Protein AF-A0A392VGF1-F1 (afdb_monomer)

InterPro domains:
  IPR005162 Retrotransposon-derived protein PEG10, N-terminal capsid-like domain [PF03732] (16-53)

Sequence (55 aa):
MRCQNEHKVLLGGYVLHDEADHWWGNAKQRLEAGGAFITWARFKREFLTKYFPAD

Solvent-accessible surface area (backbone atoms only — not comparable to full-atom values): 3349 Å² total; per-residue (Å²): 135,80,86,51,69,67,58,52,53,52,50,48,53,50,52,54,50,52,52,51,52,58,50,45,58,57,50,49,55,65,53,37,54,93,78,40,77,83,46,70,72,59,51,50,52,55,50,40,55,74,78,57,59,86,128

Organism: NCBI:txid97028

Secondary structure (DSSP, 8-state):
----HHHHHHHHHHHHHHHHHHHHHHHHHHHHTTS----HHHHHHHHHHHHS---

Radius of gyration: 15.62 Å; Cα contacts (8 Å, |Δi|>4): 13; chains: 1; bounding box: 40×17×39 Å

Foldseek 3Di:
DPCDVVNVVVVVVVVVVVVVVVVCVVLVCVQCPPNDDDDPVNVVVVVCCVPPNDD

Structure (mmCIF, N/CA/C/O backbone):
data_AF-A0A392VGF1-F1
#
_entry.id   AF-A0A392VGF1-F1
#
loop_
_atom_site.group_PDB
_atom_site.id
_atom_site.type_symbol
_atom_site.label_atom_id
_atom_site.label_alt_id
_atom_site.label_comp_id
_atom_site.label_asym_id
_atom_site.label_entity_id
_atom_site.label_seq_id
_atom_site.pdbx_PDB_ins_code
_atom_site.Cartn_x
_atom_site.Cartn_y
_atom_site.Cartn_z
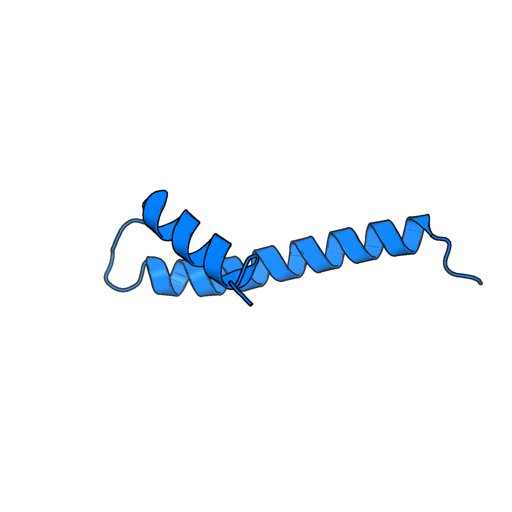_atom_site.occupancy
_atom_site.B_iso_or_equiv
_atom_site.auth_seq_id
_atom_site.auth_comp_id
_atom_site.auth_asym_id
_atom_site.auth_atom_id
_atom_site.pdbx_PDB_model_num
ATOM 1 N N . MET A 1 1 ? 29.600 0.725 -20.995 1.00 56.44 1 MET A N 1
ATOM 2 C CA . MET A 1 1 ? 28.786 -0.321 -20.337 1.00 56.44 1 MET A CA 1
ATOM 3 C C . MET A 1 1 ? 27.329 -0.133 -20.726 1.00 56.44 1 MET A C 1
ATOM 5 O O . MET A 1 1 ? 26.775 0.920 -20.445 1.00 56.44 1 MET A O 1
ATOM 9 N N . ARG A 1 2 ? 26.719 -1.104 -21.415 1.00 68.75 2 ARG A N 1
ATOM 10 C CA . ARG A 1 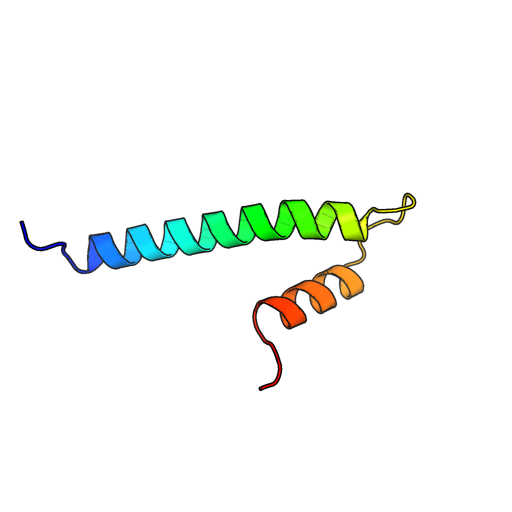2 ? 25.263 -1.127 -21.619 1.00 68.75 2 ARG A CA 1
ATOM 11 C C . ARG A 1 2 ? 24.633 -1.743 -20.374 1.00 68.75 2 ARG A C 1
ATOM 13 O O . ARG A 1 2 ? 25.047 -2.821 -19.963 1.00 68.75 2 ARG A O 1
ATOM 20 N N . CYS A 1 3 ? 23.668 -1.055 -19.776 1.00 75.94 3 CYS A N 1
ATOM 21 C CA . CYS A 1 3 ? 22.918 -1.589 -18.646 1.00 75.94 3 CYS A CA 1
ATOM 22 C C . CYS A 1 3 ? 22.112 -2.809 -19.128 1.00 75.94 3 CYS A C 1
ATOM 24 O O . CYS A 1 3 ? 21.212 -2.655 -19.960 1.00 75.94 3 CYS A O 1
ATOM 26 N N . GLN A 1 4 ? 22.498 -4.010 -18.682 1.00 87.50 4 GLN A N 1
ATOM 27 C CA . GLN A 1 4 ? 21.809 -5.266 -19.003 1.00 87.50 4 GLN A CA 1
ATOM 28 C C . GLN A 1 4 ? 20.362 -5.217 -18.500 1.00 87.50 4 GLN A C 1
ATOM 30 O O . GLN A 1 4 ? 20.070 -4.577 -17.489 1.00 87.50 4 GLN A O 1
ATOM 35 N N . ASN A 1 5 ? 19.450 -5.886 -19.207 1.00 89.38 5 ASN A N 1
ATOM 36 C CA . ASN A 1 5 ? 18.031 -5.895 -18.842 1.00 89.38 5 ASN A CA 1
ATOM 37 C C . ASN A 1 5 ? 17.808 -6.415 -17.414 1.00 89.38 5 ASN A C 1
ATOM 39 O O . ASN A 1 5 ? 16.940 -5.902 -16.719 1.00 89.38 5 ASN A O 1
ATOM 43 N N . GLU A 1 6 ? 18.644 -7.341 -16.945 1.00 87.94 6 GLU A N 1
ATOM 44 C CA . GLU A 1 6 ? 18.623 -7.860 -15.573 1.00 87.94 6 GLU A CA 1
ATOM 45 C C . GLU A 1 6 ? 18.833 -6.749 -14.535 1.00 87.94 6 GLU A C 1
ATOM 47 O O . GLU A 1 6 ? 18.056 -6.634 -13.590 1.00 87.94 6 GLU A O 1
ATOM 52 N N . HIS A 1 7 ? 19.807 -5.857 -14.750 1.00 89.38 7 HIS A N 1
ATOM 53 C CA . HIS A 1 7 ? 20.033 -4.709 -13.868 1.00 89.38 7 HIS A CA 1
ATOM 54 C C . HIS A 1 7 ? 18.851 -3.737 -13.870 1.00 89.38 7 HIS A C 1
ATOM 56 O O . HIS A 1 7 ? 18.520 -3.172 -12.833 1.00 89.38 7 HIS A O 1
ATOM 62 N N . LYS A 1 8 ? 18.191 -3.552 -15.020 1.00 89.00 8 LYS A N 1
ATOM 63 C CA . LYS A 1 8 ? 17.002 -2.694 -15.116 1.00 89.00 8 LYS A CA 1
ATOM 64 C C . LYS A 1 8 ? 15.814 -3.281 -14.360 1.00 89.00 8 LYS A C 1
ATOM 66 O O . LYS A 1 8 ? 15.122 -2.537 -13.676 1.00 89.00 8 LYS A O 1
ATOM 71 N N . VAL A 1 9 ? 15.589 -4.591 -14.470 1.00 92.81 9 VAL A N 1
ATOM 72 C CA . VAL A 1 9 ? 14.526 -5.294 -13.734 1.00 92.81 9 VAL A CA 1
ATOM 73 C C . VAL A 1 9 ? 14.789 -5.227 -12.233 1.00 92.81 9 VAL A C 1
ATOM 75 O O . VAL A 1 9 ? 13.887 -4.884 -11.474 1.00 92.81 9 VAL A O 1
ATOM 78 N N . LEU A 1 10 ? 16.030 -5.481 -11.813 1.00 93.56 10 LEU A N 1
ATOM 79 C CA . LEU A 1 10 ? 16.431 -5.400 -10.413 1.00 93.56 10 LEU A CA 1
ATOM 80 C C . LEU A 1 10 ? 16.232 -3.984 -9.857 1.00 93.56 10 LEU A C 1
ATOM 82 O O . LEU A 1 10 ? 15.571 -3.818 -8.836 1.00 93.56 10 LEU A O 1
ATOM 86 N N . LEU A 1 11 ? 16.721 -2.960 -10.561 1.00 91.06 11 LEU A N 1
ATOM 87 C CA . LEU A 1 11 ? 16.544 -1.565 -10.159 1.00 91.06 11 LEU A CA 1
ATOM 88 C C . LEU A 1 11 ? 15.061 -1.167 -10.118 1.00 91.06 11 LEU A C 1
ATOM 90 O O . LEU A 1 11 ? 14.634 -0.516 -9.171 1.00 91.06 11 LEU A O 1
ATOM 94 N N . GLY A 1 12 ? 14.265 -1.590 -11.104 1.00 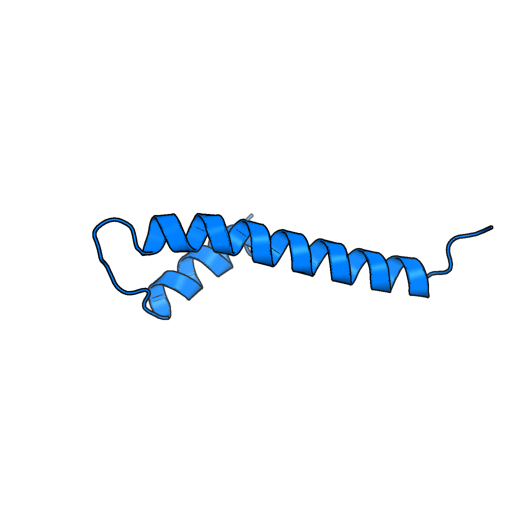91.31 12 GLY A N 1
ATOM 95 C CA . GLY A 1 12 ? 12.822 -1.354 -11.123 1.00 91.31 12 GLY A CA 1
ATOM 96 C C . GLY A 1 12 ? 12.111 -1.985 -9.925 1.00 91.31 12 GLY A C 1
ATOM 97 O O . GLY A 1 12 ? 11.282 -1.334 -9.298 1.00 91.31 12 GLY A O 1
ATOM 98 N N . GLY A 1 13 ? 12.481 -3.214 -9.552 1.00 92.12 13 GLY A N 1
ATOM 99 C CA . GLY A 1 13 ? 11.969 -3.873 -8.350 1.00 92.12 13 GLY A CA 1
ATOM 100 C C . GLY A 1 13 ? 12.311 -3.115 -7.066 1.00 92.1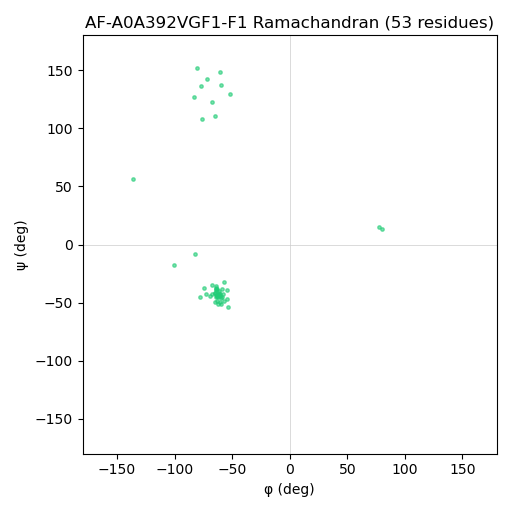2 13 GLY A C 1
ATOM 101 O O . GLY A 1 13 ? 11.437 -2.929 -6.222 1.00 92.12 13 GLY A O 1
ATOM 102 N N . TYR A 1 14 ? 13.547 -2.620 -6.940 1.00 93.19 14 TYR A N 1
ATOM 103 C CA . TYR A 1 14 ? 13.953 -1.790 -5.801 1.00 93.19 14 TYR A CA 1
ATOM 104 C C . TYR A 1 14 ? 13.167 -0.482 -5.722 1.00 93.19 14 TYR A C 1
ATOM 106 O O . TYR A 1 14 ? 12.694 -0.130 -4.647 1.00 93.19 14 TYR A O 1
ATOM 114 N N . VAL A 1 15 ? 12.990 0.213 -6.847 1.00 93.31 15 VAL A N 1
ATOM 115 C CA . VAL A 1 15 ? 12.232 1.472 -6.889 1.00 93.31 15 VAL A CA 1
ATOM 116 C C . VAL A 1 15 ? 10.768 1.248 -6.511 1.00 93.31 15 VAL A C 1
ATOM 118 O O . VAL A 1 15 ? 10.222 2.019 -5.731 1.00 93.31 15 VAL A O 1
ATOM 121 N N . LEU A 1 16 ? 10.139 0.177 -7.005 1.00 92.69 16 LEU A N 1
ATOM 122 C CA . LEU A 1 16 ? 8.760 -0.162 -6.639 1.00 92.69 16 LEU A CA 1
ATOM 123 C C . LEU A 1 16 ? 8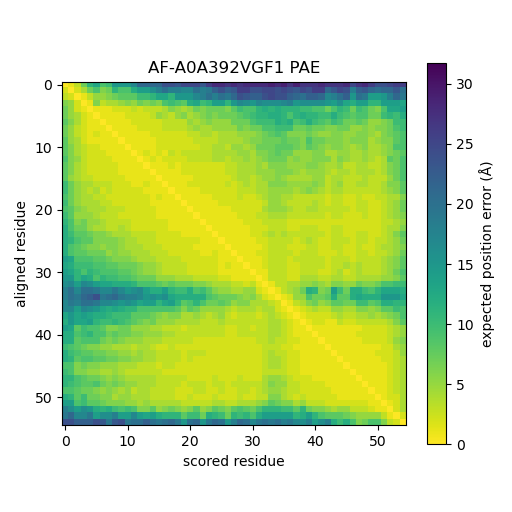.624 -0.505 -5.151 1.00 92.69 16 LEU A C 1
ATOM 125 O O . LEU A 1 16 ? 7.640 -0.129 -4.520 1.00 92.69 16 LEU A O 1
ATOM 129 N N . HIS A 1 17 ? 9.602 -1.222 -4.593 1.00 92.69 17 HIS A N 1
ATOM 130 C CA . HIS A 1 17 ? 9.633 -1.531 -3.167 1.00 92.69 17 HIS A CA 1
ATOM 131 C C . HIS A 1 17 ? 9.756 -0.261 -2.316 1.00 92.69 17 HIS A C 1
ATOM 133 O O . HIS A 1 17 ? 8.971 -0.081 -1.388 1.00 92.69 17 HIS A O 1
ATOM 139 N N . ASP A 1 18 ? 10.697 0.618 -2.659 1.00 93.94 18 ASP A N 1
ATOM 140 C CA . ASP A 1 18 ? 10.934 1.881 -1.956 1.00 93.94 18 ASP A CA 1
ATOM 141 C C . ASP A 1 18 ? 9.718 2.817 -2.039 1.00 93.94 18 ASP A C 1
ATOM 143 O O . ASP A 1 18 ? 9.266 3.344 -1.023 1.00 93.94 18 ASP A O 1
ATOM 147 N N . GLU A 1 19 ? 9.102 2.945 -3.223 1.00 94.31 19 GLU A N 1
ATOM 148 C CA . GLU A 1 19 ? 7.869 3.724 -3.382 1.00 94.31 19 GLU A CA 1
ATOM 149 C C . GLU A 1 19 ? 6.744 3.158 -2.507 1.00 94.31 19 GLU A C 1
ATOM 151 O O . GLU A 1 19 ? 6.033 3.919 -1.844 1.00 94.31 19 GLU A O 1
ATOM 156 N N . ALA A 1 20 ? 6.585 1.830 -2.482 1.00 93.44 20 ALA A N 1
ATOM 157 C CA . ALA A 1 20 ? 5.549 1.184 -1.691 1.00 93.44 20 ALA A CA 1
ATOM 158 C C . ALA A 1 20 ? 5.756 1.374 -0.184 1.00 93.44 20 ALA A C 1
ATOM 160 O O . ALA A 1 20 ? 4.784 1.652 0.524 1.00 93.44 20 ALA A O 1
ATOM 161 N N . ASP A 1 21 ? 6.997 1.271 0.296 1.00 93.81 21 ASP A N 1
ATOM 162 C CA . ASP A 1 21 ? 7.347 1.497 1.700 1.00 93.81 21 ASP A CA 1
ATOM 163 C C . ASP A 1 21 ? 7.101 2.957 2.106 1.00 93.81 21 ASP A C 1
ATOM 165 O O . ASP A 1 21 ? 6.368 3.241 3.061 1.00 93.81 21 ASP A O 1
ATOM 169 N N . HIS A 1 22 ? 7.598 3.898 1.301 1.00 93.69 22 HIS A N 1
ATOM 170 C CA . HIS A 1 22 ? 7.438 5.324 1.557 1.00 93.69 22 HIS A CA 1
ATOM 171 C C . HIS A 1 22 ? 5.962 5.757 1.524 1.00 93.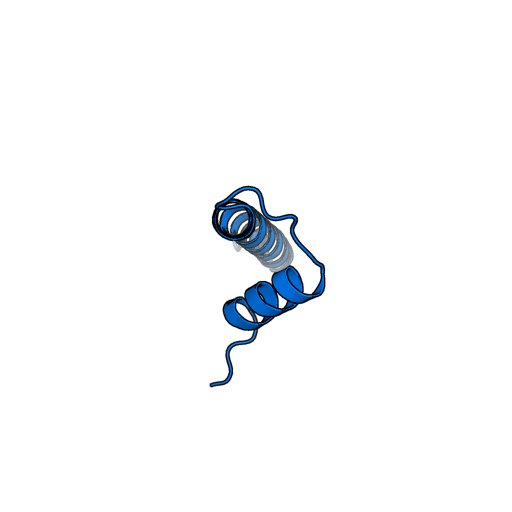69 22 HIS A C 1
ATOM 173 O O . HIS A 1 22 ? 5.491 6.486 2.410 1.00 93.69 22 HIS A O 1
ATOM 179 N N . TRP A 1 23 ? 5.189 5.291 0.539 1.00 94.94 23 TRP A N 1
ATOM 180 C CA . TRP A 1 23 ? 3.748 5.535 0.498 1.00 94.94 23 TRP A CA 1
ATOM 181 C C . TRP A 1 23 ? 3.055 4.966 1.739 1.00 94.94 23 TRP A C 1
ATOM 183 O O . TRP A 1 23 ? 2.236 5.657 2.355 1.00 94.94 23 TRP A O 1
ATOM 193 N N . TRP A 1 24 ? 3.385 3.729 2.124 1.00 93.81 24 TRP A N 1
ATOM 194 C CA . TRP A 1 24 ? 2.737 3.065 3.246 1.00 93.81 24 TRP A CA 1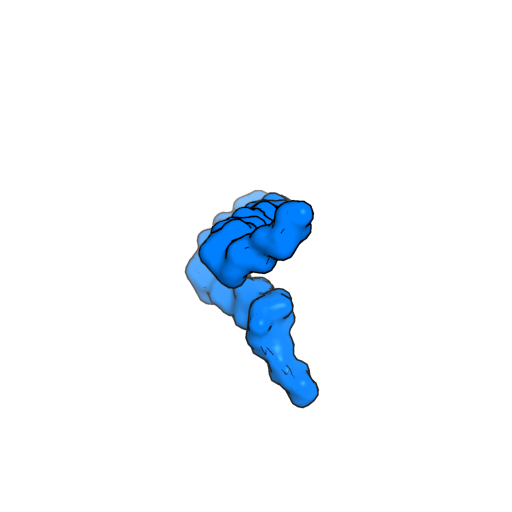
ATOM 195 C C . TRP A 1 24 ? 3.010 3.775 4.570 1.00 93.81 24 TRP A C 1
ATOM 197 O O . TRP A 1 24 ? 2.080 3.935 5.356 1.00 93.81 24 TRP A O 1
ATOM 207 N N . GLY A 1 25 ? 4.223 4.289 4.795 1.00 93.44 25 GLY A N 1
ATOM 208 C CA . GLY A 1 25 ? 4.539 5.096 5.978 1.00 93.44 25 GLY A CA 1
ATOM 209 C C . GLY A 1 25 ? 3.592 6.292 6.148 1.00 93.44 25 GLY A C 1
ATOM 210 O O . GLY A 1 25 ? 3.009 6.487 7.217 1.00 93.44 25 GLY A O 1
ATOM 211 N N . ASN A 1 26 ? 3.352 7.036 5.065 1.00 91.12 26 ASN A N 1
ATOM 212 C CA . ASN A 1 26 ? 2.433 8.179 5.056 1.00 91.12 26 ASN A CA 1
ATOM 213 C C . ASN A 1 26 ? 0.959 7.751 5.196 1.00 91.12 26 ASN A C 1
ATOM 215 O O . ASN A 1 26 ? 0.189 8.354 5.951 1.00 91.12 26 ASN A O 1
ATOM 219 N N . ALA A 1 27 ? 0.544 6.708 4.471 1.00 92.00 27 ALA A N 1
ATOM 220 C CA . ALA A 1 27 ? -0.824 6.196 4.517 1.00 92.00 27 ALA A CA 1
ATOM 221 C C . ALA A 1 27 ? -1.168 5.655 5.911 1.00 92.00 27 ALA A C 1
ATOM 223 O O . ALA A 1 27 ? -2.222 5.977 6.458 1.00 92.00 27 ALA A O 1
ATOM 224 N N . LYS A 1 28 ? -0.253 4.901 6.525 1.00 91.56 28 LYS A N 1
ATOM 225 C CA . LYS A 1 28 ? -0.399 4.340 7.867 1.00 91.56 28 LYS A CA 1
ATOM 226 C C . LYS A 1 28 ? -0.645 5.431 8.908 1.00 91.56 28 LYS A C 1
ATOM 228 O O . LYS A 1 28 ? -1.628 5.340 9.637 1.00 91.56 28 LYS A O 1
ATOM 233 N N . GLN A 1 29 ? 0.151 6.504 8.908 1.00 91.00 29 GLN A N 1
ATOM 234 C CA . GLN A 1 29 ? -0.049 7.636 9.823 1.00 91.00 29 GLN A CA 1
ATOM 235 C C . GLN A 1 29 ? -1.440 8.271 9.682 1.00 91.00 29 GLN A C 1
ATOM 237 O O . GLN A 1 29 ? -2.099 8.566 10.678 1.00 91.00 29 GLN A O 1
ATOM 242 N N . ARG A 1 30 ? -1.923 8.451 8.447 1.00 90.12 30 ARG A N 1
ATOM 243 C CA . ARG A 1 30 ? -3.272 8.983 8.180 1.00 90.12 30 ARG A CA 1
ATOM 244 C C . ARG A 1 30 ? -4.377 8.023 8.616 1.00 90.12 30 ARG A C 1
ATOM 246 O O . ARG A 1 30 ? -5.449 8.458 9.033 1.00 90.12 30 ARG A O 1
ATOM 253 N N . LEU A 1 31 ? -4.142 6.722 8.484 1.00 88.94 31 LEU A N 1
ATOM 254 C CA . LEU A 1 31 ? -5.103 5.689 8.850 1.00 88.94 31 LEU A CA 1
ATOM 255 C C . LEU A 1 31 ? -5.217 5.515 10.369 1.00 88.94 31 LEU A C 1
ATOM 257 O O . LEU A 1 31 ? -6.328 5.334 10.869 1.00 88.94 31 LEU A O 1
ATOM 261 N N . GLU A 1 32 ? -4.100 5.630 11.083 1.00 90.38 32 GLU A N 1
ATOM 262 C CA . GLU A 1 32 ? -4.012 5.560 12.548 1.00 90.38 32 GLU A CA 1
ATOM 263 C C . GLU A 1 32 ? -4.360 6.887 13.238 1.00 90.38 32 GLU A C 1
ATOM 265 O O . GLU A 1 32 ? -4.503 6.933 14.463 1.00 90.38 32 GLU A O 1
ATOM 270 N N . ALA A 1 33 ? -4.535 7.972 12.474 1.00 87.06 33 ALA A N 1
ATOM 271 C CA . ALA A 1 33 ? -4.943 9.267 13.005 1.00 87.06 33 ALA A CA 1
ATOM 272 C C . ALA A 1 33 ? -6.210 9.132 13.872 1.00 87.06 33 ALA A C 1
ATOM 274 O O . ALA A 1 33 ? -7.205 8.527 13.466 1.00 87.06 33 ALA A O 1
ATOM 275 N N . GLY A 1 34 ? -6.157 9.689 15.085 1.00 79.75 34 GLY A N 1
ATOM 276 C CA . GLY A 1 34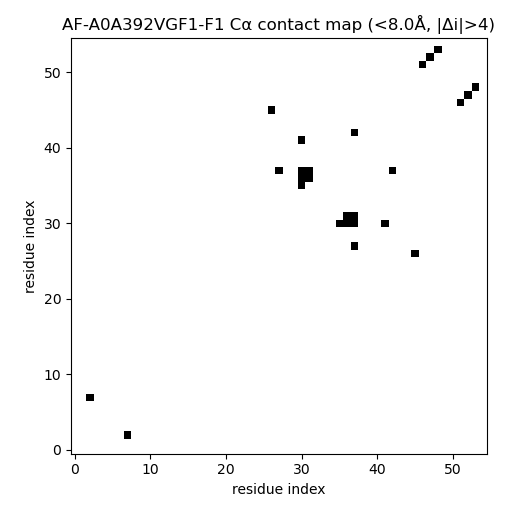 ? -7.240 9.580 16.068 1.00 79.75 34 GLY A CA 1
ATOM 277 C C . GLY A 1 34 ? -7.275 8.262 16.854 1.00 79.75 34 GLY A C 1
ATOM 278 O O . GLY A 1 34 ? -8.275 7.993 17.511 1.00 79.75 34 GLY A O 1
ATOM 279 N N . GLY A 1 35 ? -6.217 7.441 16.801 1.00 78.56 35 GLY A N 1
ATOM 280 C CA . GLY A 1 35 ? -6.109 6.196 17.575 1.00 78.56 35 GLY A CA 1
ATOM 281 C C . GLY A 1 35 ? -6.918 5.028 17.002 1.00 78.56 35 GLY A C 1
ATOM 282 O O . GLY A 1 35 ? -7.156 4.038 17.691 1.00 78.56 35 GLY A O 1
ATOM 283 N N . ALA A 1 36 ? -7.364 5.138 15.749 1.00 83.19 36 ALA A N 1
ATOM 284 C CA . ALA A 1 36 ? -8.130 4.098 15.078 1.00 83.19 36 ALA A CA 1
ATOM 285 C C . ALA A 1 36 ? -7.222 2.951 14.606 1.00 83.19 36 ALA A C 1
ATOM 287 O O . ALA A 1 36 ? -6.180 3.177 13.996 1.00 83.19 36 ALA A O 1
ATOM 288 N N . PHE A 1 37 ? -7.653 1.707 14.821 1.00 86.19 37 PHE A N 1
ATOM 289 C CA . PHE A 1 37 ? -6.945 0.541 14.297 1.00 86.19 37 PHE A CA 1
ATOM 290 C C . PHE A 1 37 ? -7.118 0.434 12.774 1.00 86.19 37 PHE A C 1
ATOM 292 O O . PHE A 1 37 ? -8.206 0.677 12.237 1.00 86.19 37 PHE A O 1
ATOM 299 N N . ILE A 1 38 ? -6.064 0.025 12.065 1.00 90.31 38 ILE A N 1
ATOM 300 C CA . ILE A 1 38 ? -6.153 -0.217 10.623 1.00 90.31 38 ILE A CA 1
ATOM 301 C C . ILE A 1 38 ? -6.861 -1.550 10.386 1.00 90.31 38 ILE A C 1
ATOM 303 O O . ILE A 1 38 ? -6.303 -2.623 10.604 1.00 90.31 38 ILE A O 1
ATOM 307 N N . THR A 1 39 ? -8.098 -1.490 9.900 1.00 91.88 39 THR A N 1
ATOM 308 C CA . THR A 1 39 ? -8.801 -2.680 9.415 1.00 91.88 39 THR A CA 1
ATOM 309 C C . THR A 1 39 ? -8.356 -3.028 7.996 1.00 91.88 39 THR A C 1
ATOM 311 O O . THR A 1 39 ? -8.013 -2.151 7.198 1.00 91.88 39 THR A O 1
ATOM 314 N N . TRP A 1 40 ? -8.436 -4.315 7.642 1.00 90.94 40 TRP A N 1
ATOM 315 C CA . TRP A 1 40 ? -8.136 -4.790 6.287 1.00 90.94 40 TRP A CA 1
ATOM 316 C C . TRP A 1 40 ? -8.947 -4.060 5.204 1.00 90.94 40 TRP A C 1
ATOM 318 O O . TRP A 1 40 ? -8.413 -3.702 4.157 1.00 90.94 40 TRP A O 1
ATOM 328 N N . ALA A 1 41 ? -10.227 -3.773 5.468 1.00 92.69 41 ALA A N 1
ATOM 329 C CA . ALA A 1 41 ? -11.087 -3.044 4.537 1.00 92.69 41 ALA A CA 1
ATOM 330 C C . ALA A 1 41 ? -10.570 -1.623 4.250 1.00 92.69 41 ALA A C 1
ATOM 332 O O . ALA A 1 41 ? -10.602 -1.169 3.105 1.00 92.69 41 ALA A O 1
ATOM 333 N N . ARG A 1 42 ? -10.062 -0.934 5.279 1.00 90.50 42 ARG A N 1
ATOM 334 C CA . ARG A 1 42 ? -9.538 0.430 5.158 1.00 90.50 42 ARG A CA 1
ATOM 335 C C . ARG A 1 42 ? -8.194 0.447 4.429 1.00 90.50 42 ARG A C 1
ATOM 337 O O . ARG A 1 42 ? -8.021 1.255 3.524 1.00 90.50 42 ARG A O 1
ATOM 344 N N . PHE A 1 43 ? -7.307 -0.500 4.747 1.00 92.06 43 PHE A N 1
ATOM 345 C CA . PHE A 1 43 ? -6.076 -0.732 3.986 1.00 92.06 43 PHE A CA 1
ATOM 346 C C . PHE A 1 43 ? -6.364 -0.951 2.495 1.00 92.06 43 PHE A C 1
ATOM 348 O O . PHE A 1 43 ? -5.828 -0.245 1.643 1.00 92.06 43 PHE A O 1
ATOM 355 N N . LYS A 1 44 ? -7.254 -1.902 2.184 1.00 92.69 44 LYS A N 1
ATOM 356 C CA . LYS A 1 44 ? -7.574 -2.297 0.808 1.00 92.69 44 LYS A CA 1
ATOM 357 C C . LYS A 1 44 ? -8.098 -1.122 -0.018 1.00 92.69 44 LYS A C 1
ATOM 359 O O . LYS A 1 44 ? -7.746 -1.004 -1.186 1.00 92.69 44 LYS A O 1
ATOM 364 N N . ARG A 1 45 ? -8.908 -0.242 0.581 1.00 91.94 45 ARG A N 1
ATOM 365 C CA . ARG A 1 45 ? -9.412 0.965 -0.087 1.00 91.94 45 ARG A CA 1
ATOM 366 C C . ARG A 1 45 ? -8.284 1.917 -0.491 1.00 91.94 45 ARG A C 1
ATOM 368 O O . ARG A 1 45 ? -8.234 2.321 -1.650 1.00 91.94 45 ARG A O 1
ATOM 375 N N . GLU A 1 46 ? -7.389 2.255 0.437 1.00 92.38 46 GLU A N 1
ATOM 376 C CA . GLU A 1 46 ? -6.277 3.179 0.161 1.00 92.38 46 GLU A CA 1
ATOM 377 C C . GLU A 1 46 ? -5.303 2.587 -0.863 1.00 92.38 46 GLU A C 1
ATOM 379 O O . GLU A 1 46 ? -4.884 3.275 -1.791 1.00 92.38 46 GLU A O 1
ATOM 384 N N . PHE A 1 47 ? -4.992 1.293 -0.732 1.00 92.12 47 PHE A N 1
ATOM 385 C CA . PHE A 1 47 ? -4.117 0.580 -1.659 1.00 92.12 47 PHE A CA 1
ATOM 386 C C . PHE A 1 47 ? -4.668 0.597 -3.090 1.00 92.12 47 PHE A C 1
ATOM 388 O O . PHE A 1 47 ? -3.970 0.997 -4.020 1.00 92.12 47 PHE A O 1
ATOM 395 N N . LEU A 1 48 ? -5.939 0.221 -3.273 1.00 92.88 48 LEU A N 1
ATOM 396 C CA . LEU A 1 48 ? -6.564 0.235 -4.597 1.00 92.88 48 LEU A CA 1
ATOM 397 C C . LEU A 1 48 ? -6.634 1.650 -5.175 1.00 92.88 48 LEU A C 1
ATOM 399 O O . LEU A 1 48 ? -6.357 1.831 -6.350 1.00 92.88 48 LEU A O 1
ATOM 403 N N . THR A 1 49 ? -6.914 2.660 -4.352 1.00 91.12 49 THR A N 1
ATOM 404 C CA . THR A 1 49 ? -6.975 4.055 -4.817 1.00 91.12 49 THR A CA 1
ATOM 405 C C . THR A 1 49 ? -5.619 4.562 -5.325 1.00 91.12 49 THR A C 1
ATOM 407 O O . THR A 1 49 ? -5.575 5.303 -6.302 1.00 91.12 49 THR A O 1
ATOM 410 N N . LYS A 1 50 ? -4.505 4.169 -4.690 1.00 90.88 50 LYS A N 1
ATOM 411 C CA . LYS A 1 50 ? -3.152 4.601 -5.086 1.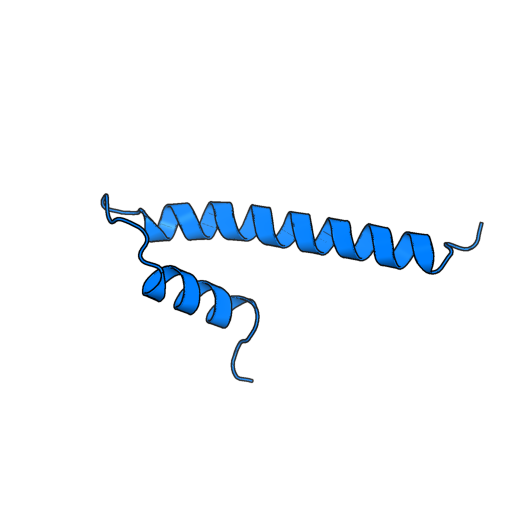00 90.88 50 LYS A CA 1
ATOM 412 C C . LYS A 1 50 ? -2.623 3.854 -6.312 1.00 90.88 50 LYS A C 1
ATOM 414 O O . LYS A 1 50 ? -2.030 4.487 -7.179 1.00 90.88 50 LYS A O 1
ATOM 419 N N . TYR A 1 51 ? -2.787 2.532 -6.359 1.00 89.94 51 TYR A N 1
ATOM 420 C CA . TYR A 1 51 ? -2.139 1.686 -7.373 1.00 89.94 51 TYR A CA 1
ATOM 421 C C . TYR A 1 51 ? -3.059 1.276 -8.524 1.00 89.94 51 TYR A C 1
ATOM 423 O O . TYR A 1 51 ? -2.573 0.868 -9.574 1.00 89.94 51 TYR A O 1
ATOM 431 N N . PHE A 1 52 ? -4.374 1.387 -8.337 1.00 90.69 52 PHE A N 1
ATOM 432 C CA . PHE A 1 52 ? -5.391 1.020 -9.321 1.00 90.69 52 PHE A CA 1
ATOM 433 C C . PHE A 1 52 ? -6.487 2.099 -9.401 1.00 90.69 52 PHE A C 1
ATOM 435 O O . PHE A 1 52 ? -7.662 1.793 -9.167 1.00 90.69 52 PHE A O 1
ATOM 442 N N . PRO A 1 53 ? -6.132 3.372 -9.673 1.00 84.25 53 PRO A N 1
ATOM 443 C CA . PRO A 1 53 ? -7.137 4.406 -9.881 1.00 84.25 53 PRO A CA 1
ATOM 444 C C . PRO A 1 53 ? -8.027 4.012 -11.068 1.00 84.25 53 PRO A C 1
ATOM 446 O O . PRO A 1 53 ? -7.536 3.502 -12.074 1.00 84.25 53 PRO A O 1
ATOM 449 N N . ALA A 1 54 ? -9.339 4.210 -10.935 1.00 80.88 54 ALA A N 1
ATOM 450 C CA . ALA A 1 54 ? -10.215 4.164 -12.098 1.00 80.88 54 ALA A CA 1
ATOM 451 C C . ALA A 1 54 ? -9.859 5.369 -12.981 1.00 80.88 54 ALA A C 1
ATOM 453 O O . ALA A 1 54 ? -9.852 6.491 -12.471 1.00 80.88 54 ALA A O 1
ATOM 454 N N . ASP A 1 55 ? -9.491 5.101 -14.234 1.00 63.41 55 ASP A N 1
ATOM 455 C CA . ASP A 1 55 ? -9.220 6.109 -15.270 1.00 63.41 55 ASP A CA 1
ATOM 456 C C . ASP A 1 55 ? -10.454 6.996 -15.520 1.00 63.41 55 ASP A C 1
ATOM 458 O O . ASP A 1 55 ? -11.584 6.442 -15.536 1.00 63.41 55 ASP A O 1
#

pLDDT: mean 88.73, std 7.48, range [56.44, 94.94]

Mean predicted aligned error: 5.74 Å